Protein AF-A0A2G9TXC0-F1 (afdb_monomer_lite)

pLDDT: mean 79.75, std 16.83, range [33.81, 95.94]

Secondary stru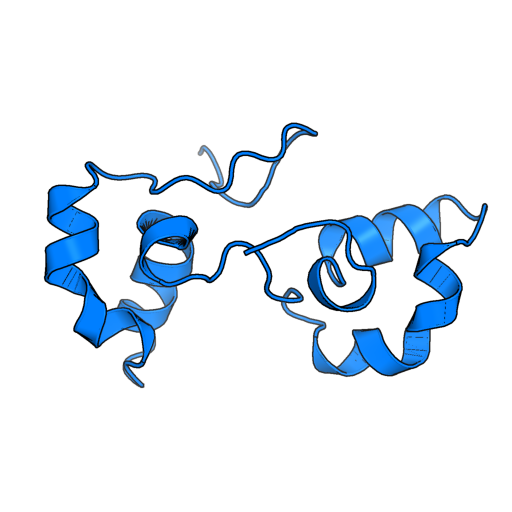cture (DSSP, 8-state):
----S--SS------SS-HHHHHHTGGGGG---HHHHHHHHHH-TTTTTGGG---TTTTTGGGGGGGGG---HHHHHHHHHH-TTTTT-S--

InterPro domains:
  IPR003582 ShKT domain [PF01549] (13-51)
  IPR003582 ShKT domain [PF01549] (52-90)
  IPR003582 ShKT domain [PS51670] (13-51)
  IPR003582 ShKT domain [PS51670] (52-90)
  IPR003582 ShKT domain [SM00254] (12-52)
  IPR003582 ShKT domain [SM00254] (53-91)

Organism: Teladorsagia circumcincta (NCBI:txid45464)

Foldseek 3Di:
DDQQQPDDDDLDPDAQDDQVVLLVLQVLLPDPPPVSVVCCLRGVCPVSVVSQDFAPVSVCLVVLLVLLPDPPPVSVVNCVRGVCNSSVVDDD

Structure (mmCIF, N/CA/C/O backbone):
data_AF-A0A2G9TXC0-F1
#
_entry.id   AF-A0A2G9TXC0-F1
#
loop_
_atom_site.group_PDB
_atom_site.id
_atom_site.type_symbol
_atom_site.label_atom_id
_atom_site.label_alt_id
_atom_site.label_comp_id
_atom_site.label_asym_id
_atom_site.label_entity_id
_atom_site.label_seq_id
_atom_site.pdbx_PDB_ins_code
_atom_site.Cartn_x
_atom_site.Cartn_y
_atom_site.Cartn_z
_atom_site.occupancy
_atom_site.B_iso_or_equiv
_atom_site.auth_seq_id
_atom_site.auth_comp_id
_atom_site.auth_asym_id
_atom_site.auth_atom_id
_atom_site.pdbx_PDB_model_num
ATOM 1 N N . MET A 1 1 ? 16.911 18.808 4.681 1.00 34.12 1 MET A N 1
ATOM 2 C CA . MET A 1 1 ? 16.436 17.437 4.955 1.00 34.12 1 MET A CA 1
ATOM 3 C C . MET A 1 1 ? 14.928 17.470 4.855 1.00 34.12 1 MET A C 1
ATOM 5 O O . MET A 1 1 ? 14.287 17.911 5.795 1.00 34.12 1 MET A O 1
ATOM 9 N N . GLU A 1 2 ? 14.374 17.082 3.712 1.00 33.81 2 GLU A N 1
ATOM 10 C CA . GLU A 1 2 ? 12.939 16.823 3.599 1.00 33.81 2 GLU A CA 1
ATOM 11 C C . GLU A 1 2 ? 12.778 15.311 3.517 1.00 33.81 2 GLU A C 1
ATOM 13 O O . GLU A 1 2 ? 13.054 14.677 2.500 1.00 33.81 2 GLU A O 1
ATOM 18 N N . MET A 1 3 ? 12.454 14.719 4.666 1.00 36.94 3 MET A N 1
ATOM 19 C CA . MET A 1 3 ? 12.115 13.308 4.756 1.00 36.94 3 MET A CA 1
ATOM 20 C C . MET A 1 3 ? 10.784 13.110 4.040 1.00 36.94 3 MET A C 1
ATOM 22 O O . MET A 1 3 ? 9.724 13.423 4.577 1.00 36.94 3 MET A O 1
ATOM 26 N N . SER A 1 4 ? 10.857 12.618 2.806 1.00 42.62 4 SER A N 1
ATOM 27 C CA . SER A 1 4 ? 9.698 12.264 1.985 1.00 42.62 4 SER A CA 1
ATOM 28 C C . SER A 1 4 ? 9.092 10.957 2.494 1.00 42.62 4 SER A C 1
ATOM 30 O O . SER A 1 4 ? 9.193 9.903 1.878 1.00 42.62 4 SER A O 1
ATOM 32 N N . GLY A 1 5 ? 8.502 11.025 3.682 1.00 42.72 5 GLY A N 1
ATOM 33 C CA . GLY A 1 5 ? 7.674 9.985 4.262 1.00 42.72 5 GLY A CA 1
ATOM 34 C C . GLY A 1 5 ? 6.350 10.613 4.645 1.00 42.72 5 GLY A C 1
ATOM 35 O O . GLY A 1 5 ? 6.297 11.304 5.651 1.00 42.72 5 GLY A O 1
ATOM 36 N N . CYS A 1 6 ? 5.319 10.403 3.815 1.00 42.84 6 CYS A N 1
ATOM 37 C CA . CYS A 1 6 ? 3.892 10.607 4.103 1.00 42.84 6 CYS A CA 1
ATOM 38 C C . CYS A 1 6 ? 3.575 11.636 5.212 1.00 42.84 6 CYS A C 1
ATOM 40 O O . CYS A 1 6 ? 2.894 11.308 6.184 1.00 42.84 6 CYS A O 1
ATOM 42 N N . ALA A 1 7 ? 4.070 12.868 5.094 1.00 40.59 7 ALA A N 1
ATOM 43 C CA . ALA A 1 7 ? 3.811 13.916 6.066 1.00 40.59 7 ALA A CA 1
ATOM 44 C C . ALA A 1 7 ? 2.691 14.809 5.536 1.00 40.59 7 ALA A C 1
ATOM 46 O O . ALA A 1 7 ? 2.766 15.313 4.421 1.00 40.59 7 ALA A O 1
ATOM 47 N N . ASN A 1 8 ? 1.693 15.037 6.387 1.00 38.12 8 ASN A N 1
ATOM 48 C CA . ASN A 1 8 ? 0.572 15.960 6.212 1.00 38.12 8 ASN A CA 1
ATOM 49 C C . ASN A 1 8 ? -0.553 15.504 5.287 1.00 38.12 8 ASN A C 1
ATOM 51 O O . ASN A 1 8 ? -0.593 15.895 4.129 1.00 38.12 8 ASN A O 1
ATOM 55 N N . GLY A 1 9 ? -1.541 14.811 5.869 1.00 41.44 9 GLY A N 1
ATOM 56 C CA . GLY A 1 9 ? -2.964 15.211 5.833 1.00 41.44 9 GLY A CA 1
ATOM 57 C C . GLY A 1 9 ? -3.663 15.425 4.482 1.00 41.44 9 GLY A C 1
ATOM 58 O O . GLY A 1 9 ? -4.833 15.797 4.457 1.00 41.44 9 GLY A O 1
ATOM 59 N N . LYS A 1 10 ? -2.988 15.181 3.365 1.00 39.84 10 LYS A N 1
ATOM 60 C CA . LYS A 1 10 ? -3.498 15.194 2.006 1.00 39.84 10 LYS A CA 1
ATOM 61 C C . LYS A 1 10 ? -3.074 13.871 1.392 1.00 39.84 10 LYS A C 1
ATOM 63 O O . LYS A 1 10 ? -1.894 13.605 1.208 1.00 39.84 10 LYS A O 1
ATOM 68 N N . ASN A 1 11 ? -4.073 13.039 1.130 1.00 49.47 11 ASN A N 1
ATOM 69 C CA . ASN A 1 11 ? -3.996 11.800 0.366 1.00 49.47 11 ASN A CA 1
ATOM 70 C C . ASN A 1 11 ? -3.450 12.036 -1.048 1.00 49.47 11 ASN A C 1
ATOM 72 O O . ASN A 1 11 ? -4.201 11.989 -2.018 1.00 49.47 11 ASN A O 1
ATOM 76 N N . LEU A 1 12 ? -2.164 12.314 -1.195 1.00 54.00 12 LEU A N 1
ATOM 77 C CA . LEU A 1 12 ? -1.526 12.362 -2.500 1.00 54.00 12 LEU A CA 1
ATOM 78 C C . LEU A 1 12 ? -0.312 11.457 -2.430 1.00 54.00 12 LEU A C 1
ATOM 80 O O . LEU A 1 12 ? 0.819 11.896 -2.283 1.00 54.00 12 LEU A O 1
ATOM 84 N N . CYS A 1 13 ? -0.594 10.156 -2.496 1.00 71.06 13 CYS A N 1
ATOM 85 C CA . CYS A 1 13 ? 0.406 9.223 -2.965 1.00 71.06 13 CYS A CA 1
ATOM 86 C C . CYS A 1 13 ? 0.751 9.606 -4.403 1.00 71.06 13 CYS A C 1
ATOM 88 O O . CYS A 1 13 ? -0.069 9.482 -5.320 1.00 71.06 13 CYS A O 1
ATOM 90 N N . THR A 1 14 ? 1.947 10.136 -4.575 1.00 72.06 14 THR A N 1
ATOM 91 C CA . THR A 1 14 ? 2.473 10.587 -5.853 1.00 72.06 14 THR A CA 1
ATOM 92 C C . THR A 1 14 ? 3.838 9.968 -6.048 1.00 72.06 14 THR A C 1
ATOM 94 O O . THR A 1 14 ? 4.535 9.655 -5.084 1.00 72.06 14 THR A O 1
ATOM 97 N N . ASP A 1 15 ? 4.240 9.841 -7.300 1.00 81.56 15 ASP A N 1
ATOM 98 C CA . ASP A 1 15 ? 5.641 9.600 -7.587 1.00 81.56 15 ASP A CA 1
ATOM 99 C C . ASP A 1 15 ? 6.418 10.893 -7.297 1.00 81.56 15 ASP A C 1
ATOM 101 O O . ASP A 1 15 ? 5.986 11.988 -7.663 1.00 81.56 15 ASP A O 1
ATOM 105 N N . GLY A 1 16 ? 7.527 10.773 -6.569 1.00 71.06 16 GLY A N 1
ATOM 106 C CA . GLY A 1 16 ? 8.441 11.874 -6.256 1.00 71.06 16 GLY A CA 1
ATOM 107 C C . GLY A 1 16 ? 9.307 12.289 -7.451 1.00 71.06 16 GLY A C 1
ATOM 108 O O . GLY A 1 16 ? 9.940 13.340 -7.415 1.00 71.06 16 GLY A O 1
ATOM 109 N N . TYR A 1 17 ? 9.314 11.480 -8.513 1.00 69.75 17 TYR A N 1
ATOM 110 C CA . TYR A 1 17 ? 9.959 11.752 -9.797 1.00 69.75 17 TYR A CA 1
ATOM 111 C C . TYR A 1 17 ? 8.917 11.861 -10.917 1.00 69.75 17 TYR A C 1
ATOM 113 O O . TYR A 1 17 ? 7.750 11.513 -10.741 1.00 69.75 17 TYR A O 1
ATOM 121 N N . MET A 1 18 ? 9.340 12.344 -12.092 1.00 71.69 18 MET A N 1
ATOM 122 C CA . MET A 1 18 ? 8.496 12.328 -13.290 1.00 71.69 18 MET A CA 1
ATOM 123 C C . MET A 1 18 ? 7.958 10.915 -13.544 1.00 71.69 18 MET A C 1
ATOM 125 O O . MET A 1 18 ? 8.716 9.948 -13.465 1.00 71.69 18 MET A O 1
ATOM 129 N N . GLY A 1 19 ? 6.666 10.803 -13.872 1.00 68.19 19 GLY A N 1
ATOM 130 C CA . GLY A 1 19 ? 5.992 9.508 -14.036 1.00 68.19 19 GLY A CA 1
ATOM 131 C C . GLY A 1 19 ? 6.716 8.564 -15.001 1.00 68.19 19 GLY A C 1
ATOM 132 O O . GLY A 1 19 ? 6.838 7.382 -14.715 1.00 68.19 19 GLY A O 1
ATOM 133 N N . GLU A 1 20 ? 7.305 9.090 -16.078 1.00 79.25 20 GLU A N 1
ATOM 134 C CA . GLU A 1 20 ? 8.072 8.305 -17.059 1.00 79.25 20 GLU A CA 1
ATOM 135 C C . GLU A 1 20 ? 9.297 7.598 -16.456 1.00 79.25 20 GLU A C 1
ATOM 137 O O . GLU A 1 20 ? 9.625 6.477 -16.844 1.00 79.25 20 GLU A O 1
ATOM 142 N N . TYR A 1 21 ? 9.956 8.218 -15.472 1.00 85.31 21 TYR A N 1
ATOM 143 C CA . TYR A 1 21 ? 11.089 7.603 -14.784 1.00 85.31 21 TYR A CA 1
ATOM 144 C C . TYR A 1 21 ? 10.625 6.436 -13.912 1.00 85.31 21 TYR A C 1
ATOM 146 O O . TYR A 1 21 ? 11.194 5.350 -13.981 1.00 85.31 21 TYR A O 1
ATOM 154 N N . CYS A 1 22 ? 9.549 6.618 -13.147 1.00 88.44 22 CYS A N 1
ATOM 155 C CA . CYS A 1 22 ? 8.996 5.540 -12.333 1.00 88.44 22 CYS A CA 1
ATOM 156 C C . CYS A 1 22 ? 8.432 4.390 -13.176 1.00 88.44 22 CYS A C 1
ATOM 158 O O . CYS A 1 22 ? 8.622 3.229 -12.817 1.00 88.44 22 CYS A O 1
ATOM 160 N N . GLU A 1 23 ? 7.822 4.684 -14.325 1.00 90.06 23 GLU A N 1
ATOM 161 C CA . GLU A 1 23 ? 7.365 3.673 -15.286 1.00 90.06 23 GLU A CA 1
ATOM 162 C C . GLU A 1 23 ? 8.523 2.799 -15.792 1.00 90.06 23 GLU A C 1
ATOM 164 O O . GLU A 1 23 ? 8.381 1.579 -15.877 1.00 90.06 23 GLU A O 1
ATOM 169 N N . SER A 1 24 ? 9.699 3.392 -16.031 1.00 92.19 24 SER A N 1
ATOM 170 C CA . SER A 1 24 ? 10.908 2.647 -16.419 1.00 92.19 24 SER A CA 1
ATOM 171 C C . SER A 1 24 ? 11.474 1.745 -15.311 1.00 92.19 24 SER A C 1
ATOM 173 O O . SER A 1 24 ? 12.249 0.834 -15.592 1.00 92.19 24 SER A O 1
ATOM 175 N N . LEU A 1 25 ? 11.069 1.969 -14.055 1.00 92.06 25 LEU A N 1
ATOM 176 C CA . LEU A 1 25 ? 11.513 1.226 -12.873 1.00 92.06 25 LEU A CA 1
ATOM 177 C C . LEU A 1 25 ? 10.460 0.230 -12.364 1.00 92.06 25 LEU A C 1
ATOM 179 O O . LEU A 1 25 ? 10.582 -0.262 -11.243 1.00 92.06 25 LEU A O 1
ATOM 183 N N . LYS A 1 26 ? 9.431 -0.104 -13.152 1.00 89.88 26 LYS A N 1
ATOM 184 C CA . LYS A 1 26 ? 8.375 -1.042 -12.724 1.00 89.88 26 LYS A CA 1
ATOM 185 C C . LYS A 1 26 ? 8.904 -2.396 -12.248 1.00 89.88 26 LYS A C 1
ATOM 187 O O . LYS A 1 26 ? 8.412 -2.926 -11.256 1.00 89.88 26 LYS A O 1
ATOM 192 N N . ASP A 1 27 ? 9.956 -2.914 -12.875 1.00 93.88 27 ASP A N 1
ATOM 193 C CA . ASP A 1 27 ? 10.582 -4.175 -12.454 1.00 93.88 27 ASP A CA 1
ATOM 194 C C . ASP A 1 27 ? 11.206 -4.085 -11.049 1.00 93.88 27 ASP A C 1
ATOM 196 O O . ASP A 1 27 ? 11.386 -5.091 -10.360 1.00 93.88 27 ASP A O 1
ATOM 200 N N . TRP A 1 28 ? 11.515 -2.872 -10.577 1.00 93.94 28 TRP A N 1
ATOM 201 C CA . TRP A 1 28 ? 12.060 -2.650 -9.241 1.00 93.94 28 TRP A CA 1
ATOM 202 C C . TRP A 1 28 ? 10.988 -2.716 -8.152 1.00 93.94 28 TRP A C 1
ATOM 204 O O . TRP A 1 28 ? 11.338 -2.967 -6.999 1.00 93.94 28 TRP A O 1
ATOM 214 N N . CYS A 1 29 ? 9.700 -2.586 -8.498 1.00 89.31 29 CYS A N 1
ATOM 215 C CA . CYS A 1 29 ? 8.583 -2.727 -7.556 1.00 89.31 29 CYS A CA 1
ATOM 216 C C . CYS A 1 29 ? 8.551 -4.109 -6.880 1.00 89.31 29 CYS A C 1
ATOM 218 O O . CYS A 1 29 ? 8.096 -4.233 -5.747 1.00 89.31 29 CYS A O 1
ATOM 220 N N . THR A 1 30 ? 9.065 -5.145 -7.545 1.00 91.44 30 THR A N 1
ATOM 221 C CA . THR A 1 30 ? 9.153 -6.514 -7.006 1.00 91.44 30 THR A CA 1
ATOM 222 C C . THR A 1 30 ? 10.593 -6.984 -6.805 1.00 91.44 30 THR A C 1
ATOM 224 O O . THR A 1 30 ? 10.830 -8.170 -6.576 1.00 91.44 30 THR A O 1
ATOM 227 N N . SER A 1 31 ? 11.572 -6.082 -6.917 1.00 91.50 31 SER A N 1
ATOM 228 C CA . SER A 1 31 ? 12.984 -6.431 -6.772 1.00 91.50 31 SER A CA 1
ATOM 229 C C . SER A 1 31 ? 13.306 -6.840 -5.336 1.00 91.50 31 SER A C 1
ATOM 231 O O . SER A 1 31 ? 12.904 -6.184 -4.377 1.00 91.50 31 SER A O 1
ATOM 233 N N . THR A 1 32 ? 14.099 -7.900 -5.185 1.00 91.44 32 THR A N 1
ATOM 234 C CA . THR A 1 32 ? 14.655 -8.315 -3.890 1.00 91.44 32 THR A CA 1
ATOM 235 C C . THR A 1 32 ? 15.926 -7.548 -3.526 1.00 91.44 32 THR A C 1
ATOM 237 O O . THR A 1 32 ? 16.436 -7.711 -2.418 1.00 91.44 32 THR A O 1
ATOM 240 N N . ASN A 1 33 ? 16.460 -6.723 -4.437 1.00 93.69 33 ASN A N 1
ATOM 241 C CA . ASN A 1 33 ? 17.566 -5.829 -4.117 1.00 93.69 33 ASN A CA 1
ATOM 242 C C . ASN A 1 33 ? 17.046 -4.722 -3.173 1.00 93.69 33 ASN A C 1
ATOM 244 O O . ASN A 1 33 ? 16.155 -3.964 -3.571 1.00 93.69 33 ASN A O 1
ATOM 248 N N . PRO A 1 34 ? 17.596 -4.599 -1.950 1.00 88.50 34 PRO A N 1
ATOM 249 C CA . PRO A 1 34 ? 17.108 -3.649 -0.954 1.00 88.50 34 PRO A CA 1
ATOM 250 C C . PRO A 1 34 ? 17.250 -2.188 -1.392 1.00 88.50 34 PRO A C 1
ATOM 252 O O . PRO A 1 34 ? 16.408 -1.369 -1.026 1.00 88.50 34 PRO A O 1
ATOM 255 N N . GLU A 1 35 ? 18.260 -1.850 -2.197 1.00 90.31 35 GLU A N 1
ATOM 256 C CA . GLU A 1 35 ? 18.441 -0.493 -2.721 1.00 90.31 35 GLU A CA 1
ATOM 257 C C . GLU A 1 35 ? 17.340 -0.146 -3.723 1.00 90.31 35 GLU A C 1
ATOM 259 O O . GLU A 1 35 ? 16.707 0.902 -3.603 1.00 90.31 35 GLU A O 1
ATOM 264 N N . HIS A 1 36 ? 17.047 -1.060 -4.655 1.00 92.12 36 HIS A N 1
ATOM 265 C CA . HIS A 1 36 ? 15.964 -0.886 -5.624 1.00 92.12 36 HIS A CA 1
ATOM 266 C C . HIS A 1 36 ? 14.618 -0.762 -4.905 1.00 92.12 36 HIS A C 1
ATOM 268 O O . HIS A 1 36 ? 13.894 0.207 -5.128 1.00 92.12 36 HIS A O 1
ATOM 274 N N . ALA A 1 37 ? 14.316 -1.699 -3.999 1.00 87.38 37 ALA A N 1
ATOM 275 C CA . ALA A 1 37 ? 13.067 -1.725 -3.245 1.00 87.38 37 ALA A CA 1
ATOM 276 C C . ALA A 1 37 ? 12.877 -0.457 -2.396 1.00 87.38 37 ALA A C 1
ATOM 278 O O . ALA A 1 37 ? 11.795 0.132 -2.395 1.00 87.38 37 ALA A O 1
ATOM 279 N N . SER A 1 38 ? 13.927 -0.000 -1.706 1.00 85.19 38 SER A N 1
ATOM 280 C CA . SER A 1 38 ? 13.906 1.247 -0.931 1.00 85.19 38 SER A CA 1
ATOM 281 C C . SER A 1 38 ? 13.684 2.470 -1.825 1.00 85.19 38 SER A C 1
ATOM 283 O O . SER A 1 38 ? 12.870 3.346 -1.504 1.00 85.19 38 SER A O 1
ATOM 285 N N . PHE A 1 39 ? 14.350 2.504 -2.985 1.00 87.56 39 PHE A N 1
ATOM 286 C CA . PHE A 1 39 ? 14.232 3.597 -3.941 1.00 87.56 39 PHE A CA 1
ATOM 287 C C . PHE A 1 39 ? 12.797 3.743 -4.450 1.00 87.56 39 PHE A C 1
ATOM 289 O O . PHE A 1 39 ? 12.212 4.822 -4.320 1.00 87.56 39 PHE A O 1
ATOM 296 N N . VAL A 1 40 ? 12.195 2.674 -4.980 1.00 87.31 40 VAL A N 1
ATOM 297 C CA . VAL A 1 40 ? 10.836 2.754 -5.537 1.00 87.31 40 VAL A CA 1
ATOM 298 C C . VAL A 1 40 ? 9.759 2.933 -4.466 1.00 87.31 40 VAL A C 1
ATOM 300 O O . VAL A 1 40 ? 8.772 3.622 -4.717 1.00 87.31 40 VAL A O 1
ATOM 303 N N . ARG A 1 41 ? 9.966 2.428 -3.241 1.00 83.75 41 ARG A N 1
ATOM 304 C CA . ARG A 1 41 ? 9.077 2.703 -2.095 1.00 83.75 41 ARG A CA 1
ATOM 305 C C . ARG A 1 41 ? 9.083 4.156 -1.646 1.00 83.75 41 ARG A C 1
ATOM 307 O O . ARG A 1 41 ? 8.093 4.620 -1.089 1.00 83.75 41 ARG A O 1
ATOM 314 N N . SER A 1 42 ? 10.171 4.878 -1.879 1.00 80.50 42 SER A N 1
ATOM 315 C CA . SER A 1 42 ? 10.268 6.292 -1.502 1.00 80.50 42 SER A CA 1
ATOM 316 C C . SER A 1 42 ? 9.835 7.220 -2.636 1.00 80.50 42 SER A C 1
ATOM 318 O O . SER A 1 42 ? 9.267 8.275 -2.378 1.00 80.50 42 SER A O 1
ATOM 320 N N . ASN A 1 43 ? 10.081 6.820 -3.888 1.00 83.56 43 ASN A N 1
ATOM 321 C CA . ASN A 1 43 ? 10.008 7.718 -5.042 1.00 83.56 43 ASN A CA 1
ATOM 322 C C . ASN A 1 43 ? 8.936 7.353 -6.070 1.00 83.56 43 ASN A C 1
ATOM 324 O O . ASN A 1 43 ? 8.525 8.224 -6.826 1.00 83.56 43 ASN A O 1
ATOM 328 N N . CYS A 1 44 ? 8.488 6.100 -6.114 1.00 87.88 44 CYS A N 1
ATOM 329 C CA . CYS A 1 44 ? 7.591 5.584 -7.150 1.00 87.88 44 CYS A CA 1
ATOM 330 C C . CYS A 1 44 ? 6.376 4.880 -6.537 1.00 87.88 44 CYS A C 1
ATOM 332 O O . CYS A 1 44 ? 5.913 3.846 -7.018 1.00 87.88 44 CYS A O 1
ATOM 334 N N . GLN A 1 45 ? 5.883 5.420 -5.421 1.00 82.56 45 GLN A N 1
ATOM 335 C CA . GLN A 1 45 ? 4.820 4.819 -4.618 1.00 82.56 45 GLN A CA 1
ATOM 336 C C . GLN A 1 45 ? 3.532 4.627 -5.411 1.00 82.56 45 GLN A C 1
ATOM 338 O O . GLN A 1 45 ? 2.839 3.630 -5.214 1.00 82.56 45 GLN A O 1
ATOM 343 N N . LYS A 1 46 ? 3.214 5.563 -6.310 1.00 82.06 46 LYS A N 1
ATOM 344 C CA . LYS A 1 46 ? 2.019 5.482 -7.142 1.00 82.06 46 LYS A CA 1
ATOM 345 C C . LYS A 1 46 ? 2.212 4.470 -8.253 1.00 82.06 46 LYS A C 1
ATOM 347 O O . LYS A 1 46 ? 1.379 3.579 -8.393 1.00 82.06 46 LYS A O 1
ATOM 352 N N . THR A 1 47 ? 3.321 4.561 -8.981 1.00 86.81 47 THR A N 1
ATOM 353 C CA . THR A 1 47 ? 3.628 3.623 -10.068 1.00 86.81 47 THR A CA 1
ATOM 354 C C . THR A 1 47 ? 3.711 2.171 -9.579 1.00 86.81 47 THR A C 1
ATOM 356 O O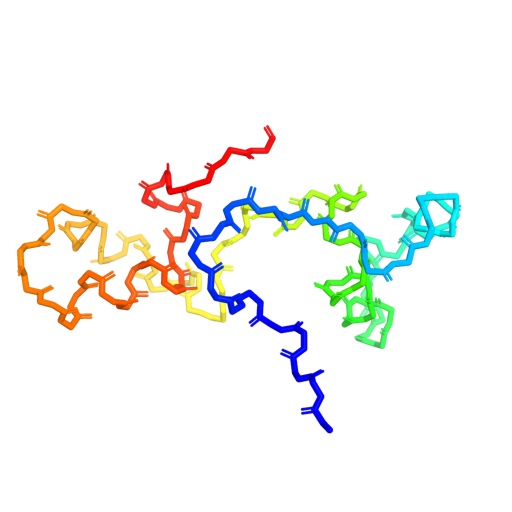 . THR A 1 47 ? 3.197 1.270 -10.239 1.00 86.81 47 THR A O 1
ATOM 359 N N . CYS A 1 48 ? 4.297 1.936 -8.402 1.00 86.56 48 CYS A N 1
ATOM 360 C CA . CYS A 1 48 ? 4.415 0.602 -7.811 1.00 86.56 48 CYS A CA 1
ATOM 361 C C . CYS A 1 48 ? 3.206 0.164 -6.965 1.00 86.56 48 CYS A C 1
ATOM 363 O O . CYS A 1 48 ? 3.202 -0.950 -6.446 1.00 86.56 48 CYS A O 1
ATOM 365 N N . GLY A 1 49 ? 2.191 1.015 -6.783 1.00 81.19 49 GLY A N 1
ATOM 366 C CA . GLY A 1 49 ? 1.017 0.689 -5.966 1.00 81.19 49 GLY A CA 1
ATOM 367 C C . GLY A 1 49 ? 1.276 0.626 -4.453 1.00 81.19 49 GLY A C 1
ATOM 368 O O . GLY A 1 49 ? 0.445 0.114 -3.705 1.00 81.19 49 GLY A O 1
ATOM 369 N N . PHE A 1 50 ? 2.389 1.183 -3.972 1.00 80.25 50 PHE A N 1
ATOM 370 C CA . PHE A 1 50 ? 2.740 1.242 -2.548 1.00 80.25 50 PHE A CA 1
ATOM 371 C C . PHE A 1 50 ? 1.958 2.301 -1.758 1.00 80.25 50 PHE A C 1
ATOM 373 O O . PHE A 1 50 ? 2.073 2.389 -0.537 1.00 80.25 50 PHE A O 1
ATOM 380 N N . CYS A 1 51 ? 1.126 3.094 -2.439 1.00 74.88 51 CYS A N 1
ATOM 381 C CA . CYS A 1 51 ? 0.240 4.094 -1.836 1.00 74.88 51 CYS A CA 1
ATOM 382 C C . CYS A 1 51 ? -0.596 3.579 -0.667 1.00 74.88 51 CYS A C 1
ATOM 384 O O . CYS A 1 51 ? -0.936 4.339 0.242 1.00 74.88 51 CYS A O 1
ATOM 386 N N . CYS A 1 52 ? -0.959 2.301 -0.738 1.00 74.75 52 CYS A N 1
ATOM 387 C CA . CYS A 1 52 ? -1.821 1.634 0.215 1.00 74.75 52 CYS A CA 1
ATOM 388 C C . CYS A 1 52 ? -1.194 0.371 0.763 1.00 74.75 52 CYS A C 1
ATOM 390 O O . CYS A 1 52 ? -1.795 -0.704 0.738 1.00 74.75 52 CYS A O 1
ATOM 392 N N . GLU A 1 53 ? 0.016 0.520 1.281 1.00 77.94 53 GLU A N 1
ATOM 393 C CA . GLU A 1 53 ? 0.605 -0.468 2.164 1.00 77.94 53 GLU A CA 1
ATOM 394 C C . GLU A 1 53 ? 0.450 -0.044 3.621 1.00 77.94 53 GLU A C 1
ATOM 396 O O . GLU A 1 53 ? 0.410 1.143 3.967 1.00 77.94 53 GLU A O 1
ATOM 401 N N . ASP A 1 54 ? 0.334 -1.051 4.477 1.00 81.62 54 ASP A N 1
ATOM 402 C CA . ASP A 1 54 ? 0.627 -0.850 5.882 1.00 81.62 54 ASP A CA 1
ATOM 403 C C . ASP A 1 54 ? 2.139 -0.610 6.014 1.00 81.62 54 ASP A C 1
ATOM 405 O O . ASP A 1 54 ? 2.939 -1.112 5.223 1.00 81.62 54 ASP A O 1
ATOM 409 N N . GLY A 1 55 ? 2.523 0.235 6.965 1.00 74.75 55 GLY A N 1
ATOM 410 C CA . GLY A 1 55 ? 3.907 0.630 7.187 1.00 74.75 55 GLY A CA 1
ATOM 411 C C . GLY A 1 55 ? 4.752 -0.502 7.771 1.00 74.75 55 GLY A C 1
ATOM 412 O O . GLY A 1 55 ? 4.420 -1.679 7.690 1.00 74.75 55 GLY A O 1
ATOM 413 N N . TYR A 1 56 ? 5.847 -0.133 8.436 1.00 71.94 56 TYR A N 1
ATOM 414 C CA . TYR A 1 56 ? 6.770 -1.087 9.066 1.00 71.94 56 TYR A CA 1
ATOM 415 C C . TYR A 1 56 ? 6.086 -2.082 10.028 1.00 71.94 56 TYR A C 1
ATOM 417 O O . TYR A 1 56 ? 6.571 -3.192 10.198 1.00 71.94 56 TYR A O 1
ATOM 425 N N . HIS A 1 57 ? 4.938 -1.709 10.602 1.00 76.62 57 HIS A N 1
ATOM 426 C CA . HIS A 1 57 ? 4.142 -2.536 11.515 1.00 76.62 57 HIS A CA 1
ATOM 427 C C . HIS A 1 57 ? 2.970 -3.268 10.837 1.00 76.62 57 HIS A C 1
ATOM 429 O O . HIS A 1 57 ? 1.942 -3.514 11.471 1.00 76.62 57 HIS A O 1
ATOM 435 N N . ALA A 1 58 ? 3.086 -3.589 9.546 1.00 81.69 58 ALA A N 1
ATOM 436 C CA . ALA A 1 58 ? 2.051 -4.301 8.795 1.00 81.69 58 ALA A CA 1
ATOM 437 C C . ALA A 1 58 ? 1.643 -5.643 9.429 1.00 81.69 58 ALA A C 1
ATOM 439 O O . ALA A 1 58 ? 0.490 -6.050 9.320 1.00 81.69 58 ALA A O 1
ATOM 440 N N . ASP A 1 59 ? 2.564 -6.311 10.124 1.00 88.50 59 ASP A N 1
ATOM 441 C CA . ASP A 1 59 ? 2.321 -7.544 10.877 1.00 88.50 59 ASP A CA 1
ATOM 442 C C . ASP A 1 59 ? 1.407 -7.334 12.097 1.00 88.50 59 ASP A C 1
ATOM 444 O O . ASP A 1 59 ? 0.625 -8.216 12.451 1.00 88.50 59 ASP A O 1
ATOM 448 N N . VAL A 1 60 ? 1.460 -6.149 12.709 1.00 90.31 60 VAL A N 1
ATOM 449 C CA . VAL A 1 60 ? 0.659 -5.787 13.888 1.00 90.31 60 VAL A CA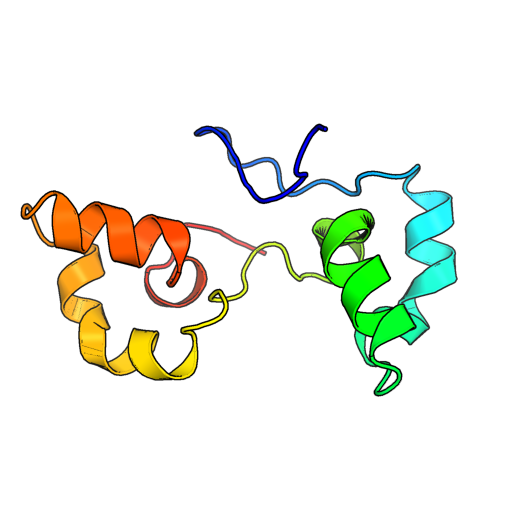 1
ATOM 450 C C . VAL A 1 60 ? -0.731 -5.294 13.490 1.00 90.31 60 VAL A C 1
ATOM 452 O O . VAL A 1 60 ? -1.690 -5.487 14.237 1.00 90.31 60 VAL A O 1
ATOM 455 N N . CYS A 1 61 ? -0.869 -4.684 12.309 1.00 91.44 61 CYS A N 1
ATOM 456 C CA . CYS A 1 61 ? -2.109 -4.051 11.859 1.00 91.44 61 CYS A CA 1
ATOM 457 C C . CYS A 1 61 ? -3.371 -4.936 11.937 1.00 91.44 61 CYS A C 1
ATOM 459 O O . CYS A 1 61 ? -4.395 -4.431 12.406 1.00 91.44 61 CYS A O 1
ATOM 461 N N . PRO A 1 62 ? -3.344 -6.238 11.581 1.00 93.88 62 PRO A N 1
ATOM 462 C CA . PRO A 1 62 ? -4.499 -7.121 11.753 1.00 93.88 62 PRO A CA 1
ATOM 463 C C . PRO A 1 62 ? -4.976 -7.242 13.207 1.00 93.88 62 PRO A C 1
ATOM 465 O O . PRO A 1 62 ? -6.179 -7.340 13.447 1.00 93.88 62 PRO A O 1
ATOM 468 N N . SER A 1 63 ? -4.046 -7.205 14.164 1.00 94.56 63 SER A N 1
ATOM 469 C CA . SER A 1 63 ? -4.311 -7.367 15.600 1.00 94.56 63 SER A CA 1
ATOM 470 C C . SER A 1 63 ? -4.854 -6.102 16.264 1.00 94.56 63 SER A C 1
ATOM 472 O O . SER A 1 63 ? -5.444 -6.196 17.333 1.00 94.56 63 SER A O 1
ATOM 474 N N . VAL A 1 64 ? -4.672 -4.934 15.638 1.00 93.75 64 VAL A N 1
ATOM 475 C CA . VAL A 1 64 ? -5.150 -3.627 16.131 1.00 93.75 64 VAL A CA 1
ATOM 476 C C . VAL A 1 64 ? -6.236 -3.032 15.231 1.00 93.75 64 VAL A C 1
ATOM 478 O O . VAL A 1 64 ? -6.423 -1.820 15.156 1.00 93.75 64 VAL A O 1
ATOM 481 N N . LYS A 1 65 ? -6.959 -3.868 14.481 1.00 92.94 65 LYS A N 1
ATOM 482 C CA . LYS A 1 65 ? -7.978 -3.407 13.526 1.00 92.94 65 LYS A CA 1
ATOM 483 C C . LYS A 1 65 ? -9.144 -2.667 14.198 1.00 92.94 65 LYS A C 1
ATOM 485 O O . LYS A 1 65 ? -9.763 -1.793 13.599 1.00 92.94 65 LYS A O 1
ATOM 490 N N . ASP A 1 66 ? -9.439 -2.978 15.451 1.00 95.94 66 ASP A N 1
ATOM 491 C CA . ASP A 1 66 ? -10.400 -2.255 16.287 1.00 95.94 66 ASP A CA 1
ATOM 492 C C . ASP A 1 66 ? -9.971 -0.798 16.560 1.00 95.94 66 ASP A C 1
ATOM 494 O O . ASP A 1 66 ? -10.815 0.081 16.759 1.00 95.94 66 ASP A O 1
ATOM 498 N N . TRP A 1 67 ? -8.671 -0.494 16.472 1.00 95.62 67 TRP A N 1
ATOM 499 C CA . TRP A 1 67 ? -8.153 0.865 16.631 1.00 95.62 67 TRP A CA 1
ATOM 500 C C . TRP A 1 67 ? -8.507 1.779 15.453 1.00 95.62 67 TRP A C 1
ATOM 502 O O . TRP A 1 67 ? -8.520 2.998 15.624 1.00 95.62 67 TRP A O 1
ATOM 512 N N . CYS A 1 68 ? -8.881 1.220 14.293 1.00 92.75 68 CYS A N 1
ATOM 513 C CA . CYS A 1 68 ? -9.318 1.978 13.115 1.00 92.75 68 CYS A CA 1
ATOM 514 C C . CYS A 1 68 ? -10.504 2.915 13.403 1.00 92.75 68 CYS A C 1
ATOM 516 O O . CYS A 1 68 ? -10.638 3.956 12.759 1.00 92.75 68 CYS A O 1
ATOM 518 N N . THR A 1 69 ? -11.348 2.562 14.377 1.00 94.62 69 THR A N 1
ATOM 519 C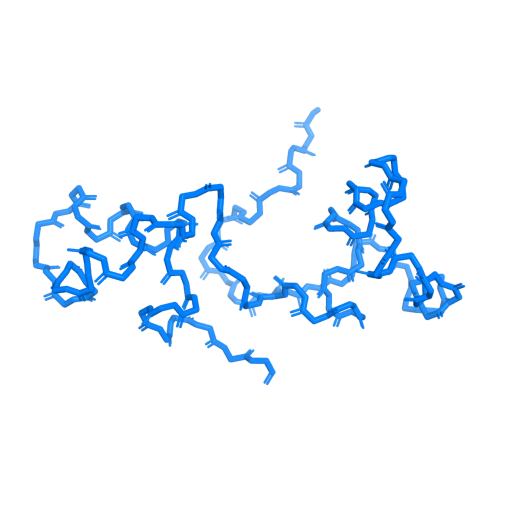 CA . THR A 1 69 ? -12.515 3.350 14.809 1.00 94.62 69 THR A CA 1
ATOM 520 C C . THR A 1 69 ? -12.392 3.860 16.245 1.00 94.62 69 THR A C 1
ATOM 522 O O . THR A 1 69 ? -13.368 4.355 16.806 1.00 94.62 69 THR A O 1
ATOM 525 N N . SER A 1 70 ? -11.219 3.722 16.871 1.00 94.25 70 SER A N 1
ATOM 526 C CA . SER A 1 70 ? -11.018 4.148 18.255 1.00 94.25 70 SER A CA 1
ATOM 527 C C . SER A 1 70 ? -11.023 5.673 18.377 1.00 94.25 70 SER A C 1
ATOM 529 O O . SER A 1 70 ? -10.486 6.389 17.534 1.00 94.25 70 SER A O 1
ATOM 531 N N . THR A 1 71 ? -11.606 6.172 19.466 1.00 94.00 71 THR A N 1
ATOM 532 C CA . THR A 1 71 ? -11.560 7.590 19.849 1.00 94.00 71 THR A CA 1
ATOM 533 C C . THR A 1 71 ? -10.305 7.944 20.648 1.00 94.00 71 THR A C 1
ATOM 535 O O . THR A 1 71 ? -10.063 9.125 20.895 1.00 94.00 71 THR A O 1
ATOM 538 N N . ASN A 1 72 ? -9.493 6.952 21.040 1.00 95.94 72 ASN A N 1
ATOM 539 C CA . ASN A 1 72 ? -8.208 7.202 21.681 1.00 95.94 72 ASN A CA 1
ATOM 540 C C . ASN A 1 72 ? -7.246 7.839 20.650 1.00 95.94 72 ASN A C 1
ATOM 542 O O . ASN A 1 72 ? -6.995 7.237 19.601 1.00 95.94 72 ASN A O 1
ATOM 546 N N . PRO A 1 73 ? -6.694 9.036 20.923 1.00 93.19 73 PRO A N 1
ATOM 547 C CA . PRO A 1 73 ? -5.815 9.734 19.989 1.00 93.19 73 PRO A CA 1
ATOM 548 C C . PRO A 1 73 ? -4.524 8.967 19.674 1.00 93.19 73 PRO A C 1
ATOM 550 O O . PRO A 1 73 ? -4.040 9.054 18.546 1.00 93.19 73 PRO A O 1
ATOM 553 N N . GLU A 1 74 ? -3.983 8.191 20.616 1.00 93.75 74 GLU A N 1
ATOM 554 C CA . GLU A 1 74 ? -2.784 7.375 20.393 1.00 93.75 74 GLU A CA 1
ATOM 555 C C . GLU A 1 74 ? -3.076 6.231 19.422 1.00 93.75 74 GLU A C 1
ATOM 557 O O . GLU A 1 74 ? -2.353 6.050 18.441 1.00 93.75 74 GLU A O 1
ATOM 562 N N . HIS A 1 75 ? -4.191 5.525 19.634 1.00 93.56 75 HIS A N 1
ATOM 563 C CA . HIS A 1 75 ? -4.654 4.463 18.741 1.00 93.56 75 HIS A CA 1
ATOM 564 C C . HIS A 1 75 ? -4.893 5.011 17.333 1.00 93.56 75 HIS A C 1
ATOM 566 O O . HIS A 1 75 ? -4.332 4.500 16.363 1.00 93.56 75 HIS A O 1
ATOM 572 N N . ALA A 1 76 ? -5.664 6.099 17.226 1.00 90.00 76 ALA A N 1
ATOM 573 C CA . ALA A 1 76 ? -5.979 6.741 15.955 1.00 90.00 76 ALA A CA 1
ATOM 574 C C . ALA A 1 76 ? -4.718 7.233 15.224 1.00 90.00 76 ALA A C 1
ATOM 576 O O . ALA A 1 76 ? -4.620 7.097 14.003 1.00 90.00 76 ALA A O 1
ATOM 577 N N . SER A 1 77 ? -3.742 7.786 15.951 1.00 88.88 77 SER A N 1
ATOM 578 C CA . SER A 1 77 ? -2.456 8.215 15.390 1.00 88.88 77 SER A CA 1
ATOM 579 C C . SER A 1 77 ? -1.639 7.029 14.866 1.00 88.88 77 SER A C 1
ATOM 581 O O . SER A 1 77 ? -1.148 7.063 13.730 1.00 88.88 77 SER A O 1
ATOM 583 N N . PHE A 1 78 ? -1.558 5.948 15.652 1.00 89.75 78 PHE A N 1
ATOM 584 C CA . PHE A 1 78 ? -0.840 4.732 15.280 1.00 89.75 78 PHE A CA 1
ATOM 585 C C . PHE A 1 78 ? -1.399 4.128 13.991 1.00 89.75 78 PHE A C 1
ATOM 587 O O . PHE A 1 78 ? -0.650 3.937 13.028 1.00 89.75 78 PHE A O 1
ATOM 594 N N . VAL A 1 79 ? -2.713 3.883 13.931 1.00 90.12 79 VAL A N 1
ATOM 595 C CA . VAL A 1 79 ? -3.318 3.230 12.764 1.00 90.12 79 VAL A CA 1
ATOM 596 C C . VAL A 1 79 ? -3.330 4.113 11.518 1.00 90.12 79 VAL A C 1
ATOM 598 O O . VAL A 1 79 ? -3.198 3.598 10.411 1.00 90.12 79 VAL A O 1
ATOM 601 N N . ARG A 1 80 ? -3.426 5.443 11.656 1.00 86.50 80 ARG A N 1
ATOM 602 C CA . ARG A 1 80 ? -3.330 6.365 10.508 1.00 86.50 80 ARG A CA 1
ATOM 603 C C . ARG A 1 80 ? -1.938 6.389 9.892 1.00 86.50 80 ARG A C 1
ATOM 605 O O . ARG A 1 80 ? -1.807 6.591 8.686 1.00 86.50 80 ARG A O 1
ATOM 612 N N . SER A 1 81 ? -0.911 6.184 10.709 1.00 83.38 81 SER A N 1
ATOM 613 C CA . SER A 1 81 ? 0.477 6.193 10.253 1.00 83.38 81 SER A CA 1
ATOM 614 C C . SER A 1 81 ? 0.890 4.838 9.685 1.00 83.38 81 SER A C 1
ATOM 616 O O . SER A 1 81 ? 1.547 4.789 8.646 1.00 83.38 81 SER A O 1
ATOM 618 N N . ASN A 1 82 ? 0.461 3.749 10.331 1.00 85.69 82 ASN A N 1
ATOM 619 C CA . ASN A 1 82 ? 0.995 2.412 10.081 1.00 85.69 82 ASN A CA 1
ATOM 620 C C . ASN A 1 82 ? 0.010 1.442 9.430 1.00 85.69 82 ASN A C 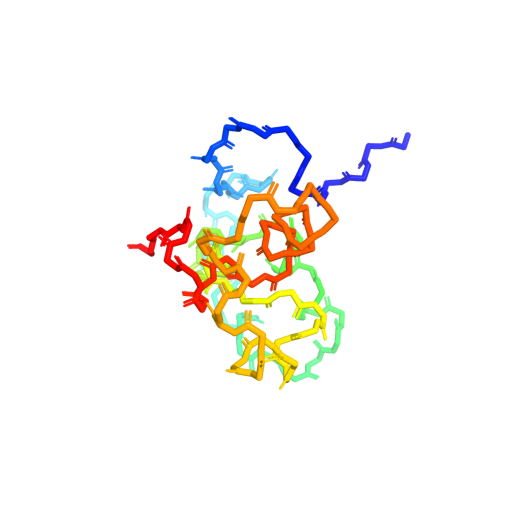1
ATOM 622 O O . ASN A 1 82 ? 0.462 0.520 8.772 1.00 85.69 82 ASN A O 1
ATOM 626 N N . CYS A 1 83 ? -1.301 1.627 9.574 1.00 89.12 83 CYS A N 1
ATOM 627 C CA . CYS A 1 83 ? -2.301 0.625 9.185 1.00 89.12 83 CYS A CA 1
ATOM 628 C C . CYS A 1 83 ? -3.282 1.157 8.139 1.00 89.12 83 CYS A C 1
ATOM 630 O O . CYS A 1 83 ? -4.487 0.911 8.203 1.00 89.12 83 CYS A O 1
ATOM 632 N N . LYS A 1 84 ? -2.776 1.945 7.183 1.00 85.19 84 LYS A N 1
ATOM 633 C CA . LYS A 1 84 ? -3.595 2.646 6.185 1.00 85.19 84 LYS A CA 1
ATOM 634 C C . LYS A 1 84 ? -4.401 1.684 5.320 1.00 85.19 84 LYS A C 1
ATOM 636 O O . LYS A 1 84 ? -5.574 1.956 5.063 1.00 85.19 84 LYS A O 1
ATOM 641 N N . LYS A 1 85 ? -3.796 0.569 4.899 1.00 84.44 85 LYS A N 1
ATOM 642 C CA . LYS A 1 85 ? -4.461 -0.466 4.104 1.00 84.44 85 LYS A CA 1
ATOM 643 C C . LYS A 1 85 ? -5.465 -1.216 4.965 1.00 84.44 85 LYS A C 1
ATOM 645 O O . LYS A 1 85 ? -6.630 -1.318 4.589 1.00 84.44 85 LYS A O 1
ATOM 650 N N . THR A 1 86 ? -5.033 -1.683 6.138 1.00 89.31 86 THR A N 1
ATOM 651 C CA . THR A 1 86 ? -5.881 -2.462 7.053 1.00 89.31 86 THR A CA 1
ATOM 652 C C . THR A 1 86 ? -7.116 -1.684 7.514 1.00 89.31 86 THR A C 1
ATOM 654 O O . THR A 1 86 ? -8.215 -2.242 7.556 1.00 89.31 86 THR A O 1
ATOM 657 N N . CYS A 1 87 ? -6.966 -0.392 7.806 1.00 89.00 87 CYS A N 1
ATOM 658 C CA . CYS A 1 87 ? -8.062 0.484 8.213 1.00 89.00 87 CYS A CA 1
ATOM 659 C C . CYS A 1 87 ? -8.834 1.114 7.046 1.00 89.00 87 CYS A C 1
ATOM 661 O O . CYS A 1 87 ? -9.786 1.856 7.282 1.00 89.00 87 CYS A O 1
ATOM 663 N N . GLY A 1 88 ?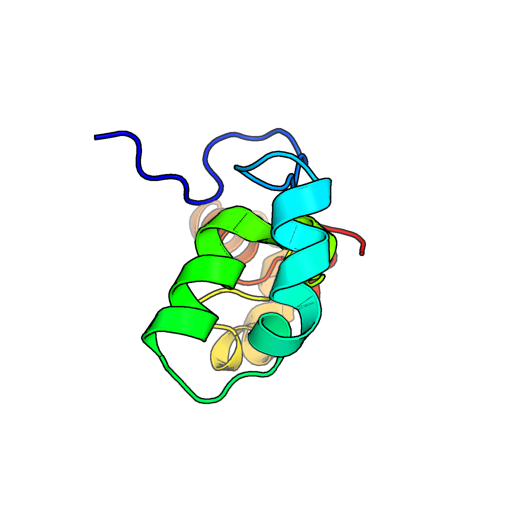 -8.436 0.856 5.796 1.00 85.62 88 GLY A N 1
ATOM 664 C CA . GLY A 1 88 ? -9.079 1.440 4.617 1.00 85.62 88 GLY A CA 1
ATOM 665 C C . GLY A 1 88 ? -8.960 2.966 4.537 1.00 85.62 88 GLY A C 1
ATOM 666 O O . GLY A 1 88 ? -9.804 3.620 3.927 1.00 85.62 88 GLY A O 1
ATOM 667 N N . PHE A 1 89 ? -7.930 3.551 5.154 1.00 83.88 89 PHE A N 1
ATOM 668 C CA . PHE A 1 89 ? -7.675 4.997 5.124 1.00 83.88 89 PHE A CA 1
ATOM 669 C C . PHE A 1 89 ? -7.159 5.493 3.774 1.00 83.88 89 PHE A C 1
ATOM 671 O O . PHE A 1 89 ? -7.072 6.700 3.553 1.00 83.88 89 PHE A O 1
ATOM 678 N N . CYS A 1 90 ? -6.838 4.580 2.866 1.00 73.81 90 CYS A N 1
ATOM 679 C CA . CYS A 1 90 ? -6.426 4.893 1.514 1.00 73.81 90 CYS A CA 1
ATOM 680 C C . CYS A 1 90 ? -7.064 3.900 0.525 1.00 73.81 90 CYS A C 1
ATOM 682 O O . CYS A 1 90 ? -7.551 2.835 0.915 1.00 73.81 90 CYS A O 1
ATOM 684 N N . LYS A 1 91 ? -7.066 4.258 -0.762 1.00 64.00 91 LYS A N 1
ATOM 685 C CA . LYS A 1 91 ? -7.483 3.395 -1.874 1.00 64.00 91 LYS A CA 1
ATOM 686 C C . LYS A 1 91 ? -6.363 3.358 -2.916 1.00 64.00 91 LYS A C 1
ATOM 688 O O . LYS A 1 91 ? -5.743 4.397 -3.144 1.00 64.00 91 LYS A O 1
ATOM 693 N N . VAL A 1 92 ? -6.106 2.173 -3.477 1.00 57.81 92 VAL A N 1
ATOM 694 C CA . VAL A 1 92 ? -5.231 1.976 -4.651 1.00 57.81 92 VAL A CA 1
ATOM 695 C C . VAL A 1 92 ? -5.943 2.497 -5.891 1.00 57.81 92 VAL A C 1
ATOM 697 O O . VAL A 1 92 ? -7.171 2.262 -5.980 1.00 57.81 92 VAL A O 1
#

Sequence (92 aa):
MEMSGCANGKNLCTDGYMGEYCESLKDWCTSTNPEHASFVRSNCQKTCGFCCEDGYHADVCPSVKDWCTSTNPEHASFVRSNCKKTCGFCKV

Radius of gyration: 14.18 Å; chains: 1; bounding box: 31×26×39 Å